Protein AF-A0A1C4MJQ9-F1 (afdb_monomer)

Nearest PDB structures (foldseek):
  3cgx-assembly1_A  TM=7.951E-01  e=3.665E-06  Oleidesulfovibrio alaskensis G20
  2i5e-assembly1_B  TM=8.142E-01  e=7.008E-05  Methanosarcina mazei Go1
  7p97-assembly2_BBB  TM=7.876E-01  e=5.713E-04  Mycetohabitans rhizoxinica HKI 454
  2px7-assembly1_A  TM=5.803E-01  e=3.119E-02  Thermus thermophilus HB8
  2px7-assembly1_B  TM=4.634E-01  e=7.811E-02  Thermus thermophilus HB8

Structure (mmCIF, N/CA/C/O backbone):
data_AF-A0A1C4MJQ9-F1
#
_entry.id   AF-A0A1C4MJQ9-F1
#
loop_
_atom_site.group_PDB
_atom_site.id
_atom_site.type_symbol
_atom_site.label_atom_id
_atom_site.label_alt_id
_atom_site.label_comp_id
_atom_site.label_asym_id
_atom_site.label_entity_id
_atom_site.label_seq_id
_atom_site.pdbx_PDB_ins_code
_atom_site.Cartn_x
_atom_site.Cartn_y
_atom_site.Cartn_z
_atom_site.occupancy
_atom_site.B_iso_or_equiv
_atom_site.auth_seq_id
_atom_site.auth_comp_id
_atom_site.auth_asym_id
_atom_site.auth_atom_id
_atom_site.pdbx_PDB_model_num
ATOM 1 N N . MET A 1 1 ? 9.587 -2.456 -17.503 1.00 75.75 1 MET A N 1
ATOM 2 C CA . MET A 1 1 ? 8.299 -2.145 -16.846 1.00 75.75 1 MET A CA 1
ATOM 3 C C . MET A 1 1 ? 8.412 -2.559 -15.390 1.00 75.75 1 MET A C 1
ATOM 5 O O . MET A 1 1 ? 9.105 -3.531 -15.113 1.00 75.75 1 MET A O 1
ATOM 9 N N . THR A 1 2 ? 7.794 -1.798 -14.493 1.00 92.50 2 THR A N 1
ATOM 10 C CA . THR A 1 2 ? 8.024 -1.856 -13.041 1.00 92.50 2 THR A CA 1
ATOM 11 C C . THR A 1 2 ? 6.986 -2.757 -12.362 1.00 92.50 2 THR A C 1
ATOM 13 O O . THR A 1 2 ? 5.836 -2.824 -12.809 1.00 92.50 2 THR A O 1
ATOM 16 N N . THR A 1 3 ? 7.380 -3.473 -11.308 1.00 96.50 3 THR A N 1
ATOM 17 C CA . THR A 1 3 ? 6.439 -4.139 -10.392 1.00 96.50 3 THR A CA 1
ATOM 18 C C . THR A 1 3 ? 5.932 -3.122 -9.375 1.00 96.50 3 THR A C 1
ATOM 20 O O . THR A 1 3 ? 6.737 -2.474 -8.711 1.00 96.50 3 THR A O 1
ATOM 23 N N . LEU A 1 4 ? 4.614 -2.979 -9.246 1.00 97.75 4 LEU A N 1
ATOM 24 C CA . LEU A 1 4 ? 4.008 -2.096 -8.250 1.00 97.75 4 LEU A CA 1
ATOM 25 C C . LEU A 1 4 ? 3.624 -2.901 -7.011 1.00 97.75 4 LEU A C 1
ATOM 27 O O . LEU A 1 4 ? 2.893 -3.889 -7.104 1.00 97.75 4 LEU A O 1
ATOM 31 N N . LEU A 1 5 ? 4.117 -2.465 -5.860 1.00 98.50 5 LEU A N 1
ATOM 32 C CA . LEU A 1 5 ? 3.876 -3.058 -4.555 1.00 98.50 5 LEU A CA 1
ATOM 33 C C . LEU A 1 5 ? 3.040 -2.084 -3.721 1.00 98.50 5 LEU A C 1
ATOM 35 O O . LEU A 1 5 ? 3.363 -0.901 -3.629 1.00 98.50 5 LEU A O 1
ATOM 39 N N . VAL A 1 6 ? 1.996 -2.586 -3.071 1.00 98.62 6 VAL A N 1
ATOM 40 C CA . VAL A 1 6 ? 1.276 -1.860 -2.020 1.00 98.62 6 VAL A CA 1
ATOM 41 C C . VAL A 1 6 ? 1.452 -2.630 -0.725 1.00 98.62 6 VAL A C 1
ATOM 43 O O . VAL A 1 6 ? 1.067 -3.795 -0.655 1.00 98.62 6 VAL A O 1
ATOM 46 N N . ILE A 1 7 ? 2.024 -2.002 0.301 1.00 98.56 7 ILE A N 1
ATOM 47 C CA . ILE A 1 7 ? 2.085 -2.589 1.643 1.00 98.56 7 ILE A CA 1
ATOM 48 C C . ILE A 1 7 ? 0.919 -2.067 2.486 1.00 98.56 7 ILE A C 1
ATOM 50 O O . ILE A 1 7 ? 0.713 -0.858 2.620 1.00 98.56 7 ILE A O 1
ATOM 54 N N . ALA A 1 8 ? 0.125 -2.982 3.040 1.00 98.25 8 ALA A N 1
ATOM 55 C CA . ALA A 1 8 ? -1.115 -2.634 3.726 1.00 98.25 8 ALA A CA 1
ATOM 56 C C . ALA A 1 8 ? -1.397 -3.534 4.927 1.00 98.25 8 ALA A C 1
ATOM 58 O O . ALA A 1 8 ? -1.002 -4.697 4.965 1.00 98.25 8 ALA A O 1
ATOM 59 N N . LYS A 1 9 ? -2.146 -3.002 5.889 1.00 98.19 9 LYS A N 1
ATOM 60 C CA . LYS A 1 9 ? -2.839 -3.792 6.909 1.00 98.19 9 LYS A CA 1
ATOM 61 C C . LYS A 1 9 ? -4.310 -3.888 6.532 1.00 98.19 9 LYS A C 1
ATOM 63 O O . LYS A 1 9 ? -4.861 -2.923 6.005 1.00 98.19 9 LYS A O 1
ATOM 68 N N . GLU A 1 10 ? -4.943 -5.015 6.837 1.00 98.38 10 GLU A N 1
ATOM 69 C CA . GLU A 1 10 ? -6.395 -5.158 6.737 1.00 98.38 10 GLU A CA 1
ATOM 70 C C . GLU A 1 10 ? -7.076 -3.997 7.490 1.00 98.38 10 GLU A C 1
ATOM 72 O O . GLU A 1 10 ? -6.766 -3.788 8.672 1.00 98.38 10 GLU A O 1
ATOM 77 N N . PRO A 1 11 ? -7.984 -3.236 6.843 1.00 98.31 11 PRO A N 1
ATOM 78 C CA . PRO A 1 11 ? -8.724 -2.139 7.468 1.00 98.31 11 PRO A CA 1
ATOM 79 C C . PRO A 1 11 ? -9.697 -2.608 8.564 1.00 98.31 11 PRO A C 1
ATOM 81 O O . PRO A 1 11 ? -10.913 -2.610 8.406 1.00 98.31 11 PRO A O 1
ATOM 84 N N . ARG A 1 12 ? -9.164 -3.019 9.715 1.00 98.19 12 ARG A N 1
ATOM 85 C CA . ARG A 1 12 ? -9.940 -3.566 10.830 1.00 98.19 12 ARG A CA 1
ATOM 86 C C . ARG A 1 12 ? -10.005 -2.592 12.002 1.00 98.19 12 ARG A C 1
ATOM 88 O O . ARG A 1 12 ? -8.976 -2.095 12.471 1.00 98.19 12 ARG A O 1
ATOM 95 N N . ALA A 1 13 ? -11.214 -2.369 12.520 1.00 98.06 13 ALA A N 1
ATOM 96 C CA . ALA A 1 13 ? -11.458 -1.510 13.678 1.00 98.06 13 ALA A CA 1
ATOM 97 C C . ALA A 1 13 ? -10.546 -1.887 14.860 1.00 98.06 13 ALA A C 1
ATOM 99 O O . ALA A 1 13 ? -10.376 -3.062 15.195 1.00 98.06 13 ALA A O 1
ATOM 100 N N . GLY A 1 14 ? -9.893 -0.880 15.446 1.00 96.75 14 GLY A N 1
ATOM 101 C CA . GLY A 1 14 ? -8.948 -1.044 16.557 1.00 96.75 14 GLY A CA 1
ATOM 102 C C . GLY A 1 14 ? -7.575 -1.621 16.177 1.00 96.75 14 GLY A C 1
ATOM 103 O O . GLY A 1 14 ? -6.716 -1.758 17.047 1.00 96.75 14 GLY A O 1
ATOM 104 N N . ARG A 1 15 ? -7.334 -1.954 14.900 1.00 96.19 15 ARG A N 1
ATOM 105 C CA . ARG A 1 15 ? -6.037 -2.452 14.398 1.00 96.19 15 ARG A CA 1
ATOM 106 C C . ARG A 1 15 ? -5.306 -1.446 13.519 1.00 96.19 15 ARG A C 1
ATOM 108 O O . ARG A 1 15 ? -4.076 -1.418 13.521 1.00 96.19 15 ARG A O 1
ATOM 115 N N . VAL A 1 16 ? -6.049 -0.622 12.789 1.00 96.81 16 VAL A N 1
ATOM 116 C CA . VAL A 1 16 ? -5.510 0.434 11.926 1.00 96.81 16 VAL A CA 1
ATOM 117 C C . VAL A 1 16 ? -5.880 1.805 12.468 1.00 96.81 16 VAL A C 1
ATOM 119 O O . VAL A 1 16 ? -6.865 1.951 13.188 1.00 96.81 16 VAL A O 1
ATOM 122 N N . LYS A 1 17 ? -5.068 2.811 12.128 1.00 95.81 17 LYS A N 1
ATOM 123 C CA . LYS A 1 17 ? -5.349 4.226 12.416 1.00 95.81 17 LYS A CA 1
ATOM 124 C C . LYS A 1 17 ? -5.703 4.528 13.876 1.00 95.81 17 LYS A C 1
ATOM 126 O O . LYS A 1 17 ? -6.419 5.478 14.156 1.00 95.81 17 LYS A O 1
ATOM 131 N N . THR A 1 18 ? -5.130 3.787 14.822 1.00 96.62 18 THR A N 1
ATOM 132 C CA . THR A 1 18 ? -5.413 3.956 16.257 1.00 96.62 18 THR A CA 1
ATOM 133 C C . THR A 1 18 ? -5.061 5.349 16.780 1.00 96.62 18 THR A C 1
ATOM 135 O O . THR A 1 18 ? -5.694 5.830 17.709 1.00 96.62 18 THR A O 1
ATOM 138 N N . ARG A 1 19 ? -4.108 6.043 16.144 1.00 96.00 19 ARG A N 1
ATOM 139 C CA . ARG A 1 19 ? -3.774 7.446 16.450 1.00 96.00 19 ARG A CA 1
ATOM 140 C C . ARG A 1 19 ? -4.868 8.453 16.065 1.00 96.00 19 ARG A C 1
ATOM 142 O O . ARG A 1 19 ? -4.791 9.592 16.501 1.00 96.00 19 ARG A O 1
ATOM 149 N N . LEU A 1 20 ? -5.854 8.054 15.256 1.00 95.81 20 LEU A N 1
ATOM 150 C CA . LEU A 1 20 ? -7.030 8.864 14.913 1.00 95.81 20 LEU A CA 1
ATOM 151 C C . LEU A 1 20 ? -8.193 8.663 15.902 1.00 95.81 20 LEU A C 1
ATOM 153 O O . LEU A 1 20 ? -9.246 9.279 15.742 1.00 95.81 20 LEU A O 1
ATOM 157 N N . THR A 1 21 ? -8.017 7.799 16.905 1.00 95.75 21 THR A N 1
ATOM 158 C CA . THR A 1 21 ? -9.018 7.466 17.920 1.00 95.75 21 THR A CA 1
ATOM 159 C C . THR A 1 21 ? -8.511 7.937 19.283 1.00 95.75 21 THR A C 1
ATOM 161 O O . THR A 1 21 ? -7.695 7.236 19.887 1.00 95.75 21 THR A O 1
ATOM 164 N N . PRO A 1 22 ? -8.973 9.090 19.812 1.00 93.94 22 PRO A N 1
ATOM 165 C CA . PRO A 1 22 ? -9.979 10.042 19.289 1.00 93.94 22 PRO A CA 1
ATOM 166 C C . PRO A 1 22 ? -9.448 11.014 18.202 1.00 93.94 22 PRO A C 1
ATOM 168 O O . PRO A 1 22 ? -8.231 11.138 18.057 1.00 93.94 22 PRO A O 1
ATOM 171 N N . PRO A 1 23 ? -10.325 11.739 17.457 1.00 94.69 23 PRO A N 1
ATOM 172 C CA . PRO A 1 23 ? -11.780 11.884 17.646 1.00 94.69 23 PRO A CA 1
ATOM 173 C C . PRO A 1 23 ? -12.645 10.821 16.959 1.00 94.69 23 PRO A C 1
ATOM 175 O O . PRO A 1 23 ? -13.839 10.751 17.238 1.00 94.69 23 PRO A O 1
ATOM 178 N N . PHE A 1 24 ? -12.083 9.999 16.076 1.00 97.50 24 PHE A N 1
ATOM 179 C CA . PHE A 1 24 ? -12.850 8.963 15.392 1.00 97.50 24 PHE A CA 1
ATOM 180 C C . PHE A 1 24 ? -13.079 7.757 16.297 1.00 97.50 24 PHE A C 1
ATOM 182 O O . PHE A 1 24 ? -12.201 7.368 17.067 1.00 97.50 24 PHE A O 1
ATOM 189 N N . THR A 1 25 ? -14.232 7.111 16.148 1.00 98.56 25 THR A N 1
ATOM 190 C CA . THR A 1 25 ? -14.434 5.743 16.647 1.00 98.56 25 THR A CA 1
ATOM 191 C C . THR A 1 25 ? -13.501 4.764 15.916 1.00 98.56 25 THR A C 1
ATOM 193 O O . THR A 1 25 ? -13.076 5.051 14.790 1.00 98.56 25 THR A O 1
ATOM 196 N N . PRO A 1 26 ? -13.175 3.601 16.508 1.00 98.44 26 PRO A N 1
ATOM 197 C CA . PRO A 1 26 ? -12.405 2.558 15.830 1.00 98.44 26 PRO A CA 1
ATOM 198 C C . PRO A 1 26 ? -12.980 2.160 14.460 1.00 98.44 26 PRO A C 1
ATOM 200 O O . PRO A 1 26 ? -12.221 1.907 13.525 1.00 98.44 26 PRO A O 1
ATOM 203 N N . GLU A 1 27 ? -14.306 2.139 14.328 1.00 98.56 27 GLU A N 1
ATOM 204 C CA . GLU A 1 27 ? -15.030 1.820 13.096 1.00 98.56 27 GLU A CA 1
ATOM 205 C C . GLU A 1 27 ? -14.842 2.913 12.042 1.00 98.56 27 GLU A C 1
ATOM 207 O O . GLU A 1 27 ? -14.531 2.613 10.892 1.00 98.56 27 GLU A O 1
ATOM 212 N N . GLN A 1 28 ? -14.961 4.186 12.428 1.00 98.50 28 GLN A N 1
ATOM 213 C CA . GLN A 1 28 ? -14.712 5.307 11.518 1.00 98.50 28 GLN A CA 1
ATOM 214 C C . GLN A 1 28 ? -13.248 5.360 11.063 1.00 98.50 28 GLN A C 1
ATOM 216 O O . GLN A 1 28 ? -12.976 5.6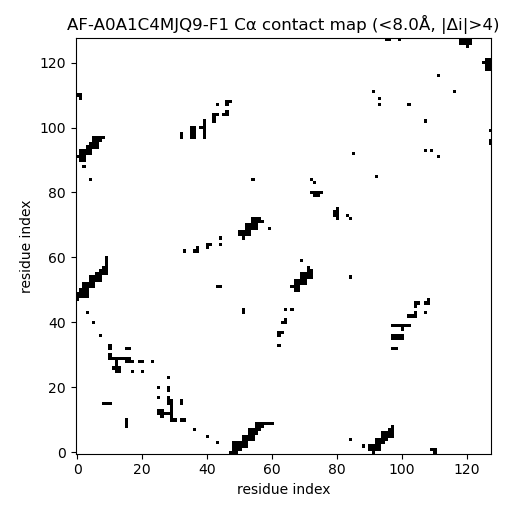22 9.893 1.00 98.50 28 GLN A O 1
ATOM 221 N N . ALA A 1 29 ? -12.302 5.087 11.965 1.00 98.38 29 ALA A N 1
ATOM 222 C CA . ALA A 1 29 ? -10.880 5.054 11.638 1.00 98.38 29 ALA A CA 1
ATOM 223 C C . ALA A 1 29 ? -10.547 3.917 10.651 1.00 98.38 29 ALA A C 1
ATOM 225 O O . ALA A 1 29 ? -9.759 4.114 9.724 1.00 98.38 29 ALA A O 1
ATOM 226 N N . ALA A 1 30 ? -11.179 2.749 10.807 1.00 98.25 30 ALA A N 1
ATOM 227 C CA . ALA A 1 30 ? -11.069 1.647 9.856 1.00 98.25 30 ALA A CA 1
ATOM 228 C C . ALA A 1 30 ? -11.724 1.963 8.507 1.00 98.25 30 ALA A C 1
ATOM 230 O O . ALA A 1 30 ? -11.104 1.720 7.476 1.00 98.25 30 ALA A O 1
ATOM 231 N N . ALA A 1 31 ? -12.911 2.575 8.497 1.00 98.31 31 ALA A N 1
ATOM 232 C CA . ALA A 1 31 ? -13.576 2.995 7.264 1.00 98.31 31 ALA A CA 1
ATOM 233 C C . ALA A 1 31 ? -12.732 4.006 6.468 1.00 98.31 31 ALA A C 1
ATOM 235 O O . ALA A 1 31 ? -12.633 3.909 5.247 1.00 98.31 31 ALA A O 1
ATOM 236 N N . LEU A 1 32 ? -12.062 4.941 7.152 1.00 98.00 32 LEU A N 1
ATOM 237 C CA . LEU A 1 32 ? -11.133 5.874 6.511 1.00 98.00 32 LEU A CA 1
ATOM 238 C C . LEU A 1 32 ? -9.907 5.156 5.924 1.00 98.00 32 LEU A C 1
ATOM 240 O O . LEU A 1 32 ? -9.480 5.477 4.816 1.00 98.00 32 LEU A O 1
ATOM 244 N N . ALA A 1 33 ? -9.349 4.179 6.644 1.00 98.38 33 ALA A N 1
ATOM 245 C CA . ALA A 1 33 ? -8.244 3.364 6.143 1.00 98.38 33 ALA A CA 1
ATOM 246 C C . ALA A 1 33 ? -8.651 2.533 4.915 1.00 98.38 33 ALA A C 1
ATOM 248 O O . ALA A 1 33 ? -7.876 2.431 3.968 1.00 98.38 33 ALA A O 1
ATOM 249 N N . GLU A 1 34 ? -9.865 1.973 4.909 1.00 98.62 34 GLU A N 1
ATOM 250 C CA . GLU A 1 34 ? -10.410 1.231 3.769 1.00 98.62 34 GLU A CA 1
ATOM 251 C C . GLU A 1 34 ? -10.607 2.134 2.552 1.00 98.62 34 GLU A C 1
ATOM 253 O O . GLU A 1 34 ? -10.186 1.769 1.456 1.00 98.62 34 GLU A O 1
ATOM 258 N N . ALA A 1 35 ? -11.187 3.323 2.736 1.00 98.38 35 ALA A N 1
ATOM 259 C CA . ALA A 1 35 ? -11.363 4.291 1.655 1.00 98.38 35 ALA A CA 1
ATOM 260 C C . ALA A 1 35 ? -10.012 4.692 1.041 1.00 98.38 35 ALA A C 1
ATOM 262 O O . ALA A 1 35 ? -9.839 4.612 -0.173 1.00 98.38 35 ALA A O 1
ATOM 263 N N . SER A 1 36 ? -9.030 5.017 1.890 1.00 98.50 36 SER A N 1
ATOM 264 C CA . SER A 1 36 ? -7.665 5.343 1.467 1.00 98.50 36 SER A CA 1
ATOM 265 C C . SER A 1 36 ? -7.022 4.209 0.667 1.00 98.50 36 SER A C 1
ATOM 267 O O . SER A 1 36 ? -6.548 4.424 -0.446 1.00 98.50 36 SER A O 1
ATOM 269 N N . LEU A 1 37 ? -7.055 2.985 1.205 1.00 98.69 37 LEU A N 1
ATOM 270 C CA . LEU A 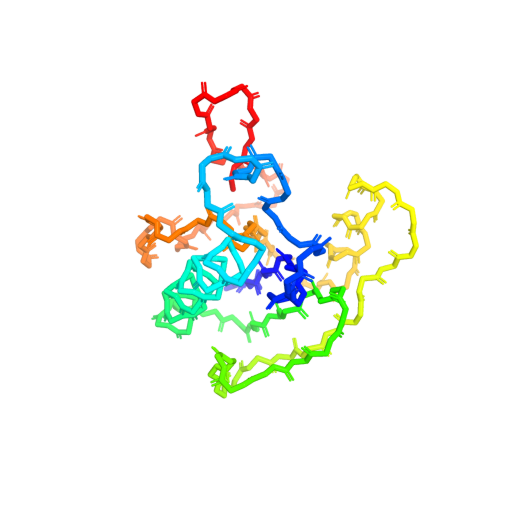1 37 ? -6.498 1.810 0.540 1.00 98.69 37 LEU A CA 1
ATOM 271 C C . LEU A 1 37 ? -7.205 1.533 -0.792 1.00 98.69 37 LEU A C 1
ATOM 273 O O . LEU A 1 37 ? -6.546 1.223 -1.781 1.00 98.69 37 LEU A O 1
ATOM 277 N N . THR A 1 38 ? -8.531 1.668 -0.835 1.00 98.62 38 THR A N 1
ATOM 278 C CA . THR A 1 38 ? -9.323 1.459 -2.053 1.00 98.62 38 THR A CA 1
ATOM 279 C C . THR A 1 38 ? -8.891 2.423 -3.156 1.00 98.62 38 THR A C 1
ATOM 281 O O . THR A 1 38 ? -8.677 1.996 -4.293 1.00 98.62 38 THR A O 1
ATOM 284 N N . ASP A 1 39 ? -8.726 3.706 -2.839 1.00 98.56 39 ASP A N 1
ATOM 285 C CA . ASP A 1 39 ? -8.313 4.714 -3.817 1.00 98.56 39 ASP A CA 1
ATOM 286 C C . ASP A 1 39 ? -6.864 4.496 -4.276 1.00 98.56 39 ASP A C 1
ATOM 288 O O . ASP A 1 39 ? -6.599 4.493 -5.481 1.00 98.56 39 ASP A O 1
ATOM 292 N N . THR A 1 40 ? -5.946 4.173 -3.358 1.00 98.56 40 THR A N 1
ATOM 293 C CA . THR A 1 40 ? -4.572 3.773 -3.701 1.00 98.56 40 THR A CA 1
ATOM 294 C C . THR A 1 40 ? -4.553 2.567 -4.650 1.00 98.56 40 THR A C 1
ATOM 296 O O . THR A 1 40 ? -3.875 2.595 -5.681 1.00 98.56 40 THR A O 1
ATOM 299 N N . LEU A 1 41 ? -5.320 1.510 -4.358 1.00 98.69 41 LEU A N 1
ATOM 300 C CA . LEU A 1 41 ? -5.365 0.299 -5.186 1.00 98.69 41 LEU A CA 1
ATOM 301 C C . LEU A 1 41 ? -5.982 0.553 -6.562 1.00 98.69 41 LEU A C 1
ATOM 303 O O . LEU A 1 41 ? -5.505 -0.007 -7.550 1.00 98.69 41 LEU A O 1
ATOM 307 N N . ARG A 1 42 ? -7.002 1.412 -6.661 1.00 98.31 42 ARG A N 1
ATOM 308 C CA . ARG A 1 42 ? -7.568 1.834 -7.953 1.00 98.31 42 ARG A CA 1
ATOM 309 C C . ARG A 1 42 ? -6.538 2.568 -8.801 1.00 98.31 42 ARG A C 1
ATOM 311 O O . ARG A 1 42 ? -6.412 2.261 -9.987 1.00 98.31 42 ARG A O 1
ATOM 318 N N . THR A 1 43 ? -5.769 3.478 -8.206 1.00 98.50 43 THR A N 1
ATOM 319 C CA . THR A 1 43 ? -4.680 4.163 -8.910 1.00 98.50 43 THR A CA 1
ATOM 320 C C . THR A 1 43 ? -3.635 3.163 -9.404 1.00 98.50 43 THR A C 1
ATOM 322 O O . THR A 1 43 ? -3.293 3.173 -10.583 1.00 98.50 43 THR A O 1
ATOM 325 N N . VAL A 1 44 ? -3.183 2.236 -8.553 1.00 98.19 44 VAL A N 1
ATOM 326 C CA . VAL A 1 44 ? -2.215 1.190 -8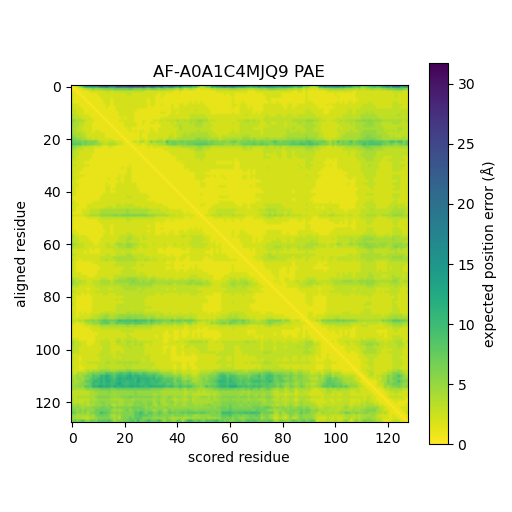.937 1.00 98.19 44 VAL A CA 1
ATOM 327 C C . VAL A 1 44 ? -2.767 0.268 -10.032 1.00 98.19 44 VAL A C 1
ATOM 329 O O . VAL A 1 44 ? -2.034 -0.122 -10.944 1.00 98.19 44 VAL A O 1
ATOM 332 N N . ALA A 1 45 ? -4.059 -0.067 -9.994 1.00 97.88 45 ALA A N 1
ATOM 333 C CA . ALA A 1 45 ? -4.710 -0.848 -11.044 1.00 97.88 45 ALA A CA 1
ATOM 334 C C . ALA A 1 45 ? -4.640 -0.131 -12.406 1.00 97.88 45 ALA A C 1
ATOM 336 O O . ALA A 1 45 ? -4.305 -0.761 -13.414 1.00 97.88 45 ALA A O 1
ATOM 337 N N . ALA A 1 46 ? -4.878 1.185 -12.415 1.00 96.94 46 ALA A N 1
ATOM 338 C CA . ALA A 1 46 ? -4.854 2.031 -13.606 1.00 96.94 46 ALA A CA 1
ATOM 339 C C . ALA A 1 46 ? -3.439 2.335 -14.143 1.00 96.94 46 ALA A C 1
ATOM 341 O O . ALA A 1 46 ? -3.296 2.687 -15.314 1.00 96.94 46 ALA A O 1
ATOM 342 N N . THR A 1 47 ? -2.388 2.183 -13.334 1.00 96.81 47 THR A N 1
ATOM 343 C CA . THR A 1 47 ? -0.997 2.430 -13.753 1.00 96.81 47 THR A CA 1
ATOM 344 C C . THR A 1 47 ? -0.415 1.248 -14.535 1.00 96.81 47 THR A C 1
ATOM 346 O O . THR A 1 47 ? -0.489 0.115 -14.052 1.00 96.81 47 THR A O 1
ATOM 349 N N . PRO A 1 48 ? 0.230 1.449 -15.701 1.00 94.81 48 PRO A N 1
ATOM 350 C CA . PRO A 1 48 ? 0.947 0.384 -16.405 1.00 94.81 48 PRO A CA 1
ATOM 351 C C . PRO A 1 48 ? 2.008 -0.287 -15.520 1.00 94.81 48 PRO A C 1
ATOM 353 O O . PRO A 1 48 ? 2.898 0.373 -14.992 1.00 94.81 48 PRO A O 1
ATOM 356 N N . ALA A 1 49 ? 1.934 -1.609 -15.373 1.00 95.12 49 ALA A N 1
ATOM 357 C CA . ALA A 1 49 ? 2.855 -2.377 -14.538 1.00 95.12 49 ALA A CA 1
ATOM 358 C C . ALA A 1 49 ? 3.013 -3.800 -15.075 1.00 95.12 49 ALA A C 1
ATOM 360 O O . ALA A 1 49 ? 2.060 -4.365 -15.614 1.00 95.12 49 ALA A O 1
ATOM 361 N N . THR A 1 50 ? 4.193 -4.393 -14.876 1.00 93.94 50 THR A N 1
ATOM 362 C CA . THR A 1 50 ? 4.427 -5.816 -15.189 1.00 93.94 50 THR A CA 1
ATOM 363 C C . THR A 1 50 ? 3.620 -6.709 -14.252 1.00 93.94 50 THR A C 1
ATOM 365 O O . THR A 1 50 ? 3.094 -7.742 -14.652 1.00 93.94 50 THR A O 1
ATOM 368 N N . ARG A 1 51 ? 3.536 -6.298 -12.984 1.00 96.50 51 ARG A N 1
ATOM 369 C CA . ARG A 1 51 ? 2.901 -7.031 -11.895 1.00 96.50 51 ARG A CA 1
ATOM 370 C C . ARG A 1 51 ? 2.420 -6.039 -10.842 1.00 96.50 51 ARG A C 1
ATOM 372 O O . ARG A 1 51 ? 3.045 -4.994 -10.651 1.00 96.50 51 ARG A O 1
ATOM 379 N N . ARG A 1 52 ? 1.320 -6.369 -10.170 1.00 98.25 52 ARG A N 1
ATOM 380 C CA . ARG A 1 52 ? 0.760 -5.608 -9.049 1.00 98.25 52 ARG A CA 1
ATOM 381 C C . ARG A 1 52 ? 0.634 -6.548 -7.865 1.00 98.25 52 ARG A C 1
ATOM 383 O O . ARG A 1 52 ? 0.010 -7.599 -7.994 1.00 98.25 52 ARG A O 1
ATOM 390 N N . VAL A 1 53 ? 1.249 -6.198 -6.744 1.00 98.62 53 VAL A N 1
ATOM 391 C CA . VAL A 1 53 ? 1.290 -7.051 -5.556 1.00 98.62 53 VAL A CA 1
ATOM 392 C C . VAL A 1 53 ? 0.792 -6.266 -4.354 1.00 98.62 53 VAL A C 1
ATOM 394 O O . VAL A 1 53 ? 1.247 -5.154 -4.094 1.00 98.62 53 VAL A O 1
ATOM 397 N N . LEU A 1 54 ? -0.121 -6.866 -3.603 1.00 98.81 54 LEU A N 1
ATOM 398 C CA . LEU A 1 54 ? -0.543 -6.397 -2.295 1.00 98.81 54 LEU A CA 1
ATOM 399 C C . LEU A 1 54 ? 0.173 -7.224 -1.221 1.00 98.81 54 LEU A C 1
ATOM 401 O O . LEU A 1 54 ? -0.096 -8.414 -1.065 1.00 98.81 54 LEU A O 1
ATOM 405 N N . VAL A 1 55 ? 1.069 -6.585 -0.474 1.00 98.75 55 VAL A N 1
ATOM 406 C CA . VAL A 1 55 ? 1.781 -7.176 0.663 1.00 98.75 55 VAL A CA 1
ATOM 407 C C . VAL A 1 55 ? 0.968 -6.903 1.931 1.00 98.75 55 VAL A C 1
ATOM 409 O O . VAL A 1 55 ? 1.028 -5.817 2.520 1.00 98.75 55 VAL A O 1
ATOM 412 N N . LEU A 1 56 ? 0.156 -7.879 2.328 1.00 98.69 56 LEU A N 1
ATOM 413 C CA . LEU A 1 56 ? -0.933 -7.702 3.283 1.00 98.69 56 LEU A CA 1
ATOM 414 C C . LEU A 1 56 ? -0.627 -8.306 4.656 1.00 98.69 56 LEU A C 1
ATOM 416 O O . LEU A 1 56 ? -0.230 -9.463 4.776 1.00 98.69 56 LEU A O 1
ATOM 420 N N . ASP A 1 57 ? -0.874 -7.531 5.704 1.00 98.38 57 ASP A N 1
ATOM 421 C CA . ASP A 1 57 ? -1.027 -8.020 7.076 1.00 98.38 57 ASP A CA 1
ATOM 422 C C . ASP A 1 57 ? -2.528 -8.128 7.384 1.00 98.38 57 ASP A C 1
ATOM 424 O O . ASP A 1 57 ? -3.209 -7.117 7.569 1.00 98.38 57 ASP A O 1
ATOM 428 N N . GLY A 1 58 ? -3.046 -9.357 7.357 1.00 97.56 58 GLY A N 1
ATOM 429 C CA . GLY A 1 58 ? -4.469 -9.673 7.486 1.00 97.56 58 GLY A CA 1
ATOM 430 C C . GLY A 1 58 ? -5.033 -10.347 6.235 1.00 97.56 58 GLY A C 1
ATOM 431 O O . GLY A 1 58 ? -4.312 -11.026 5.503 1.00 97.56 58 GLY A O 1
ATOM 432 N N . THR A 1 59 ? -6.334 -10.191 6.010 1.00 97.75 59 THR A N 1
ATOM 433 C CA . THR A 1 59 ? -7.075 -10.848 4.926 1.00 97.75 59 THR A CA 1
ATOM 434 C C . THR A 1 59 ? -7.607 -9.841 3.904 1.00 97.75 59 THR A C 1
ATOM 436 O O . THR A 1 59 ? -7.982 -8.726 4.277 1.00 97.75 59 THR A O 1
ATOM 439 N N . PRO A 1 60 ? -7.605 -10.177 2.598 1.00 97.62 60 PRO A N 1
ATOM 440 C CA . PRO A 1 60 ? -8.155 -9.290 1.582 1.00 97.62 60 PRO A CA 1
ATOM 441 C C . PRO A 1 60 ? -9.673 -9.168 1.753 1.00 97.62 60 PRO A C 1
ATOM 443 O O . PRO A 1 60 ? -10.349 -10.136 2.101 1.00 97.62 60 PRO A O 1
ATOM 446 N N . GLY A 1 61 ? -10.204 -7.977 1.486 1.00 96.38 61 GLY A N 1
ATOM 447 C CA . GLY A 1 61 ? -11.632 -7.678 1.577 1.00 96.38 61 GLY A CA 1
ATOM 448 C C . GLY A 1 61 ? -12.231 -7.197 0.251 1.00 96.38 61 GLY A C 1
ATOM 449 O O . GLY A 1 61 ? -11.541 -7.164 -0.769 1.00 96.38 61 GLY A O 1
ATOM 450 N N . PRO A 1 62 ? -13.511 -6.781 0.251 1.00 96.81 62 PRO A N 1
ATOM 451 C CA . PRO A 1 62 ? -14.210 -6.301 -0.949 1.00 96.81 62 PRO A CA 1
ATOM 452 C C . PRO A 1 62 ? -13.604 -5.021 -1.553 1.00 96.81 62 PRO A C 1
ATOM 454 O O . PRO A 1 62 ? -13.906 -4.675 -2.691 1.00 96.81 62 PRO A O 1
ATOM 457 N N . TRP A 1 63 ? -12.735 -4.333 -0.810 1.00 97.12 63 TRP A N 1
ATOM 458 C CA . TRP A 1 63 ? -11.955 -3.177 -1.252 1.00 97.12 63 TRP A CA 1
ATOM 459 C C . TRP A 1 63 ? -10.827 -3.523 -2.241 1.00 97.12 63 TRP A C 1
ATOM 461 O O . TRP A 1 63 ? -10.273 -2.619 -2.867 1.00 97.12 63 TRP A O 1
ATOM 471 N N . LEU A 1 64 ? -10.463 -4.802 -2.398 1.00 98.38 64 LEU A N 1
ATOM 472 C CA . LEU A 1 64 ? -9.401 -5.234 -3.308 1.00 98.38 64 LEU A CA 1
ATOM 473 C C . LEU A 1 64 ? -9.937 -5.420 -4.743 1.00 98.38 64 LEU A C 1
ATOM 475 O O . LEU A 1 64 ? -10.712 -6.349 -4.982 1.00 98.38 64 LEU A O 1
ATOM 479 N N . PRO A 1 65 ? -9.515 -4.601 -5.727 1.00 97.19 65 PRO A N 1
ATOM 480 C CA . PRO A 1 65 ? -9.839 -4.850 -7.129 1.00 97.19 65 PRO A CA 1
ATOM 481 C C . PRO A 1 65 ? -9.125 -6.106 -7.673 1.00 97.19 65 PRO A C 1
ATOM 483 O O . PRO A 1 65 ? -8.091 -6.517 -7.141 1.00 97.19 65 PRO A O 1
ATOM 486 N N . PRO A 1 66 ? -9.631 -6.715 -8.764 1.00 96.75 66 PRO A N 1
ATOM 487 C CA . PRO A 1 66 ? -8.961 -7.841 -9.411 1.00 96.75 66 PRO A CA 1
ATOM 488 C C . PRO A 1 66 ? -7.602 -7.433 -10.007 1.00 96.75 66 PRO A C 1
ATOM 490 O O . PRO A 1 66 ? -7.336 -6.257 -10.249 1.00 96.75 66 PRO A O 1
ATOM 493 N N . GLY A 1 67 ? -6.757 -8.425 -10.305 1.00 97.00 67 GLY A N 1
ATOM 494 C CA . GLY A 1 67 ? -5.457 -8.203 -10.955 1.00 97.00 67 GLY A CA 1
ATOM 495 C C . GLY A 1 67 ? -4.299 -7.894 -10.000 1.00 97.00 67 GLY A C 1
ATOM 496 O O . GLY A 1 67 ? -3.252 -7.437 -10.456 1.00 97.00 67 GLY A O 1
ATOM 497 N N . PHE A 1 68 ? -4.482 -8.148 -8.700 1.00 98.56 68 PHE A N 1
ATOM 498 C CA . PHE A 1 68 ? -3.431 -8.100 -7.685 1.00 98.56 68 PHE A CA 1
ATOM 499 C C . PHE A 1 68 ? -3.052 -9.505 -7.223 1.00 98.56 68 PHE A C 1
ATOM 501 O O . PHE A 1 68 ? -3.924 -10.310 -6.893 1.00 98.56 68 PHE A O 1
ATOM 508 N N . ASP A 1 69 ? -1.751 -9.751 -7.102 1.00 98.31 69 ASP A N 1
ATOM 509 C CA . ASP A 1 69 ? -1.241 -10.874 -6.323 1.00 98.31 69 ASP A CA 1
ATOM 510 C C . ASP A 1 69 ? -1.215 -10.478 -4.847 1.00 98.31 69 ASP A C 1
ATOM 512 O O . ASP A 1 69 ? -0.585 -9.487 -4.482 1.00 98.31 69 ASP A O 1
ATOM 516 N N . VAL A 1 70 ? -1.874 -11.244 -3.982 1.00 98.56 70 VAL A N 1
ATOM 517 C CA . VAL A 1 70 ? -1.851 -10.987 -2.537 1.00 98.56 70 VAL A CA 1
ATOM 518 C C . VAL A 1 70 ? -0.819 -11.896 -1.889 1.00 98.56 70 VAL A C 1
ATOM 520 O O . VAL A 1 70 ? -0.898 -13.118 -2.010 1.00 98.56 70 VAL A O 1
ATOM 523 N N . VAL A 1 71 ? 0.143 -11.303 -1.188 1.00 98.38 71 VAL A N 1
ATOM 524 C CA . VAL A 1 71 ? 1.174 -12.024 -0.433 1.00 98.38 71 VAL A CA 1
ATOM 525 C C . VAL A 1 71 ? 1.165 -11.563 1.025 1.00 98.38 71 VAL A C 1
ATOM 527 O O . VAL A 1 71 ? 0.909 -10.386 1.283 1.00 98.38 71 VAL A O 1
ATOM 530 N N . PRO A 1 72 ? 1.426 -12.450 1.998 1.00 98.25 72 PRO A N 1
ATOM 531 C CA . PRO A 1 72 ? 1.469 -12.054 3.399 1.00 98.25 72 PRO A CA 1
ATOM 532 C C . PRO A 1 72 ? 2.704 -11.192 3.695 1.00 98.25 72 PRO A C 1
ATOM 534 O O . PRO A 1 72 ? 3.779 -11.417 3.137 1.00 98.25 72 PRO A O 1
ATOM 537 N N . GLN A 1 73 ? 2.577 -10.241 4.622 1.00 98.06 73 GLN A N 1
ATOM 538 C CA . GLN A 1 73 ? 3.746 -9.596 5.229 1.00 98.06 73 GLN A CA 1
ATOM 539 C C . GLN A 1 73 ? 4.543 -10.607 6.059 1.00 98.06 73 GLN A C 1
ATOM 541 O O . GLN A 1 73 ? 3.969 -11.420 6.787 1.00 98.06 73 GLN A O 1
ATOM 546 N N . CYS A 1 74 ? 5.874 -10.535 5.985 1.00 97.38 74 CYS A N 1
ATOM 547 C CA . CYS A 1 74 ? 6.725 -11.294 6.892 1.00 97.38 74 CYS A CA 1
AT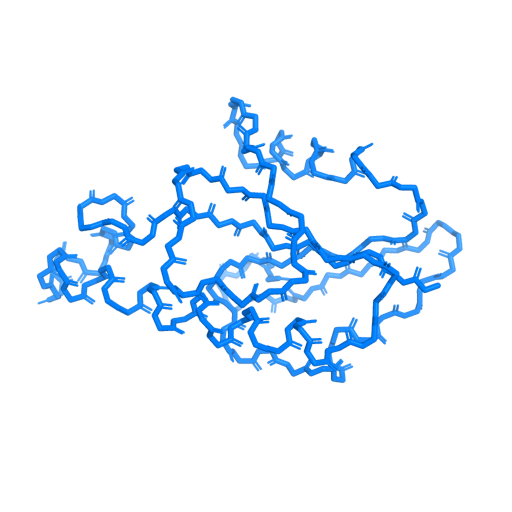OM 548 C C . CYS A 1 74 ? 6.643 -10.731 8.321 1.00 97.38 74 CYS A C 1
ATOM 550 O O . CYS A 1 74 ? 6.197 -9.603 8.557 1.00 97.38 74 CYS A O 1
ATOM 552 N N . ALA A 1 75 ? 7.094 -11.527 9.290 1.00 95.81 75 ALA A N 1
ATOM 553 C CA . ALA A 1 75 ? 7.333 -11.025 10.637 1.00 95.81 75 ALA A CA 1
ATOM 554 C C . ALA A 1 75 ? 8.430 -9.947 10.622 1.00 95.81 75 ALA A C 1
ATOM 556 O O . ALA A 1 75 ? 9.196 -9.851 9.663 1.00 95.81 75 ALA A O 1
ATOM 557 N N . GLY A 1 76 ? 8.503 -9.164 11.700 1.00 96.75 76 GLY A N 1
ATOM 558 C CA . GLY A 1 76 ? 9.553 -8.165 11.869 1.00 96.75 76 GLY A CA 1
ATOM 559 C C . GLY A 1 76 ? 9.101 -6.714 11.730 1.00 96.75 76 GLY A C 1
ATOM 560 O O . GLY A 1 76 ? 7.895 -6.414 11.713 1.00 96.75 76 GLY A O 1
ATOM 561 N N . GLY A 1 77 ? 10.094 -5.829 11.685 1.00 96.81 77 GLY A N 1
ATOM 562 C CA . GLY A 1 77 ? 9.965 -4.382 11.524 1.00 96.81 77 GLY A CA 1
ATOM 563 C C . GLY A 1 77 ? 9.467 -3.966 10.141 1.00 96.81 77 GLY A C 1
ATOM 564 O O . GLY A 1 77 ? 9.257 -4.791 9.252 1.00 96.81 77 GLY A O 1
ATOM 565 N N . LEU A 1 78 ? 9.226 -2.665 9.958 1.00 94.19 78 LEU A N 1
ATOM 566 C CA . LEU A 1 78 ? 8.807 -2.145 8.654 1.00 94.19 78 LEU A CA 1
ATOM 567 C C . LEU A 1 78 ? 9.911 -2.347 7.610 1.00 94.19 78 LEU A C 1
ATOM 569 O O . LEU A 1 78 ? 9.630 -2.830 6.524 1.00 94.19 78 LEU A O 1
ATOM 573 N N . ASP A 1 79 ? 11.152 -2.034 7.958 1.00 95.62 79 ASP A N 1
ATOM 574 C CA . ASP A 1 79 ? 12.347 -2.241 7.141 1.00 95.62 79 ASP A CA 1
ATOM 575 C C . ASP A 1 79 ? 12.483 -3.686 6.640 1.00 95.62 79 ASP A C 1
ATOM 577 O O . ASP A 1 79 ? 12.662 -3.905 5.443 1.00 95.62 79 ASP A O 1
ATOM 581 N N . GLU A 1 80 ? 12.302 -4.672 7.519 1.00 98.06 80 GLU A N 1
ATOM 582 C CA . GLU A 1 80 ? 12.362 -6.094 7.160 1.00 98.06 80 GLU A CA 1
ATOM 583 C C . GLU A 1 80 ? 11.235 -6.484 6.193 1.00 98.06 80 GLU A C 1
ATOM 585 O O . GLU A 1 80 ? 11.465 -7.187 5.207 1.00 98.06 80 GLU A O 1
ATOM 590 N N . ARG A 1 81 ? 10.018 -5.972 6.419 1.00 98.25 81 ARG A N 1
ATOM 591 C CA . ARG A 1 81 ? 8.864 -6.208 5.534 1.00 98.25 81 ARG A CA 1
ATOM 592 C C . ARG A 1 81 ? 9.049 -5.572 4.162 1.00 98.25 81 ARG A C 1
ATOM 594 O O . ARG A 1 81 ? 8.690 -6.184 3.159 1.00 98.25 81 ARG A O 1
ATOM 601 N N . LEU A 1 82 ? 9.608 -4.363 4.111 1.00 97.38 82 LEU A N 1
ATOM 602 C CA . LEU A 1 82 ? 9.940 -3.682 2.861 1.00 97.38 82 LEU A CA 1
ATOM 603 C C . LEU A 1 82 ? 11.011 -4.467 2.097 1.00 97.38 82 LEU A C 1
ATOM 605 O O . LEU A 1 82 ? 10.828 -4.751 0.915 1.00 97.38 82 LEU A O 1
ATOM 609 N N . ALA A 1 83 ? 12.085 -4.884 2.774 1.00 97.50 83 ALA A N 1
ATOM 610 C CA . ALA A 1 83 ? 13.144 -5.689 2.174 1.00 97.50 83 ALA A CA 1
ATOM 611 C C . ALA A 1 83 ? 12.605 -7.015 1.612 1.00 97.50 83 ALA A C 1
ATOM 613 O O . ALA A 1 83 ? 12.909 -7.369 0.474 1.00 97.50 83 ALA A O 1
ATOM 614 N N . ALA A 1 84 ? 11.749 -7.715 2.363 1.00 98.19 84 ALA A N 1
ATOM 615 C CA . ALA A 1 84 ? 11.113 -8.948 1.907 1.00 98.19 84 ALA A CA 1
ATOM 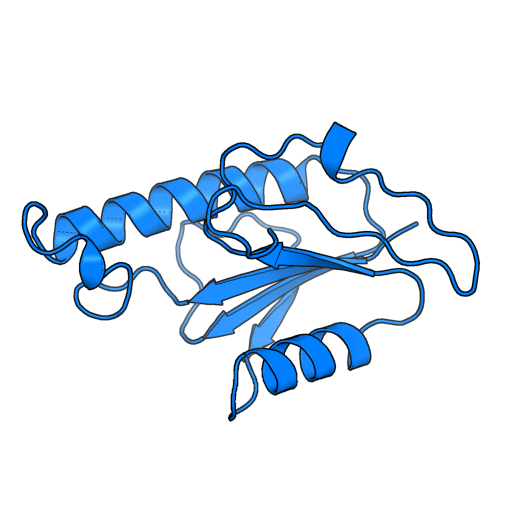616 C C . ALA A 1 84 ? 10.200 -8.724 0.687 1.00 98.19 84 ALA A C 1
ATOM 618 O O . ALA A 1 84 ? 10.208 -9.530 -0.244 1.00 98.19 84 ALA A O 1
ATOM 619 N N . ALA A 1 85 ? 9.444 -7.621 0.658 1.00 97.75 85 ALA A N 1
ATOM 620 C CA . ALA A 1 85 ? 8.601 -7.262 -0.480 1.00 97.75 85 ALA A CA 1
ATOM 621 C C . ALA A 1 85 ? 9.429 -7.011 -1.754 1.00 97.75 85 ALA A C 1
ATOM 623 O O . ALA A 1 85 ? 9.106 -7.546 -2.817 1.00 97.75 85 ALA A O 1
ATOM 624 N N . PHE A 1 86 ? 10.525 -6.252 -1.643 1.00 96.69 86 PHE A N 1
ATOM 625 C CA . PHE A 1 86 ? 11.442 -6.011 -2.759 1.00 96.69 86 PHE A CA 1
ATOM 626 C C . PHE A 1 86 ? 12.150 -7.289 -3.221 1.00 96.69 86 PHE A C 1
ATOM 628 O O . PHE A 1 86 ? 12.240 -7.529 -4.423 1.00 96.69 86 PHE A O 1
ATOM 635 N N . ALA A 1 87 ? 12.583 -8.148 -2.293 1.00 96.44 87 ALA A N 1
ATOM 636 C CA . ALA A 1 87 ? 13.230 -9.423 -2.613 1.00 96.44 87 ALA A CA 1
ATOM 637 C C . ALA A 1 87 ? 12.327 -10.381 -3.415 1.00 96.44 87 ALA A C 1
ATOM 639 O O . ALA A 1 87 ? 12.825 -11.243 -4.136 1.00 96.44 87 ALA A O 1
ATOM 640 N N . GLY A 1 88 ? 11.001 -10.225 -3.325 1.00 94.94 88 GLY A N 1
ATOM 641 C CA . GLY A 1 88 ? 10.023 -10.986 -4.108 1.00 94.94 88 GLY A CA 1
ATOM 642 C C . GLY A 1 88 ? 9.829 -10.509 -5.556 1.00 94.94 88 GLY A C 1
ATOM 643 O O . GLY A 1 88 ? 8.972 -11.053 -6.260 1.00 94.94 88 GLY A O 1
ATOM 644 N N . CYS A 1 89 ? 10.568 -9.491 -6.006 1.00 93.50 89 CYS A N 1
ATOM 645 C CA . CYS A 1 89 ? 10.453 -8.914 -7.344 1.00 93.50 89 CYS A CA 1
ATOM 646 C C . CYS A 1 89 ? 11.672 -9.237 -8.213 1.00 93.50 89 CYS A C 1
ATOM 648 O O . CYS A 1 89 ? 12.814 -9.114 -7.782 1.00 93.50 89 CYS A O 1
ATOM 650 N N . ALA A 1 90 ? 11.428 -9.579 -9.480 1.00 88.38 90 ALA A N 1
ATOM 651 C CA . ALA A 1 90 ? 12.470 -9.641 -10.497 1.00 88.38 90 ALA A CA 1
ATOM 652 C C . ALA A 1 90 ? 12.484 -8.318 -11.284 1.00 88.38 90 ALA A C 1
ATOM 654 O O . ALA A 1 90 ? 11.550 -8.031 -12.034 1.00 88.38 90 ALA A O 1
ATOM 655 N N . GLY A 1 91 ? 13.532 -7.510 -11.106 1.00 90.75 91 GLY A N 1
ATOM 656 C CA . GLY A 1 91 ? 13.706 -6.223 -11.793 1.00 90.75 91 GLY A CA 1
ATOM 657 C C . GLY A 1 91 ? 13.151 -5.011 -11.027 1.00 90.75 91 GLY A C 1
ATOM 658 O O . GLY A 1 91 ? 12.916 -5.105 -9.822 1.00 90.75 91 GLY A O 1
ATOM 659 N N . PRO A 1 92 ? 12.957 -3.859 -11.706 1.00 93.94 92 PRO A N 1
ATOM 660 C CA . PRO A 1 92 ? 12.536 -2.618 -11.061 1.00 93.94 92 PRO A CA 1
ATOM 661 C C . PRO A 1 92 ? 11.209 -2.768 -10.317 1.00 93.94 92 PRO A C 1
ATOM 663 O O . PRO A 1 92 ? 10.227 -3.282 -10.868 1.00 93.94 92 PRO A O 1
ATOM 666 N N . ALA A 1 93 ? 11.165 -2.266 -9.087 1.00 95.44 93 ALA A N 1
ATOM 667 C CA . ALA A 1 93 ? 9.983 -2.285 -8.242 1.00 95.44 93 ALA A CA 1
ATOM 668 C C . ALA A 1 93 ? 9.767 -0.919 -7.585 1.00 95.44 93 ALA A C 1
ATOM 670 O O . ALA A 1 93 ? 10.722 -0.241 -7.213 1.00 95.44 93 ALA A O 1
ATOM 671 N N . LEU A 1 94 ? 8.501 -0.538 -7.440 1.00 96.69 94 LEU A N 1
ATOM 672 C CA . LEU A 1 94 ? 8.063 0.648 -6.713 1.00 96.69 94 LEU A CA 1
ATOM 673 C C . LEU A 1 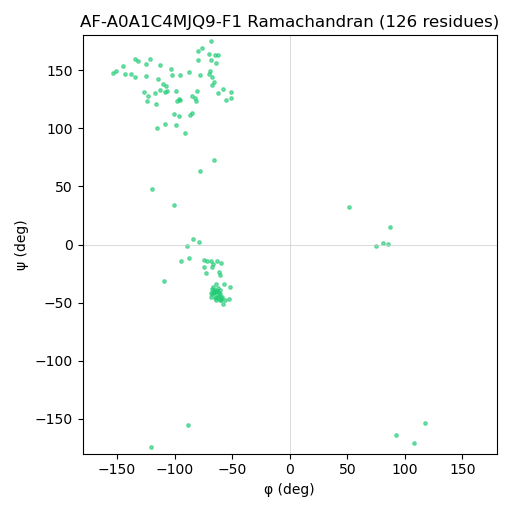94 ? 7.092 0.197 -5.628 1.00 96.69 94 LEU A C 1
ATOM 675 O O . LEU A 1 94 ? 6.133 -0.516 -5.924 1.00 96.69 94 LEU A O 1
ATOM 679 N N . LEU A 1 95 ? 7.342 0.611 -4.390 1.00 97.62 95 LEU A N 1
ATOM 680 C CA . LEU A 1 95 ? 6.515 0.275 -3.240 1.00 97.62 95 LEU A CA 1
ATOM 681 C C . LEU A 1 95 ? 5.909 1.537 -2.653 1.00 97.62 95 LEU A C 1
ATOM 683 O O . LEU A 1 95 ? 6.642 2.480 -2.379 1.00 97.62 95 LEU A O 1
ATOM 687 N N . ILE A 1 96 ? 4.596 1.502 -2.428 1.00 97.94 96 ILE A N 1
ATOM 688 C CA . ILE A 1 96 ? 3.857 2.554 -1.728 1.00 97.94 96 ILE A CA 1
ATOM 689 C C . ILE A 1 96 ? 3.068 1.992 -0.541 1.00 97.94 96 ILE A C 1
ATOM 691 O O . ILE A 1 96 ? 2.713 0.807 -0.499 1.00 97.94 96 ILE A O 1
ATOM 695 N N . GLY A 1 97 ? 2.779 2.844 0.439 1.00 97.31 97 GLY A N 1
ATOM 696 C CA . GLY A 1 97 ? 1.910 2.501 1.569 1.00 97.31 97 GLY A CA 1
ATOM 697 C C . GLY A 1 97 ? 0.414 2.582 1.235 1.00 97.31 97 GLY A C 1
ATOM 698 O O . GLY A 1 97 ? 0.003 3.318 0.342 1.00 97.31 97 GLY A O 1
ATOM 699 N N . MET A 1 98 ? -0.428 1.890 2.012 1.00 95.62 98 MET A N 1
ATOM 700 C CA . MET A 1 98 ? -1.904 1.957 1.913 1.00 95.62 98 MET A CA 1
ATOM 701 C C . MET A 1 98 ? -2.520 3.352 2.129 1.00 95.62 98 MET A C 1
ATOM 703 O O . MET A 1 98 ? -3.688 3.584 1.824 1.00 95.62 98 MET A O 1
ATOM 707 N N . ASP A 1 99 ? -1.741 4.268 2.697 1.00 94.81 99 ASP A N 1
ATOM 708 C CA . ASP A 1 99 ? -2.174 5.592 3.138 1.00 94.81 99 ASP A CA 1
ATOM 709 C C . ASP A 1 99 ? -1.794 6.690 2.143 1.00 94.81 99 ASP A C 1
ATOM 711 O O . ASP A 1 99 ? -1.461 7.810 2.526 1.00 94.81 99 ASP A O 1
ATOM 715 N N . THR A 1 100 ? -1.812 6.349 0.855 1.00 95.38 100 THR A N 1
ATOM 716 C CA . THR A 1 100 ? -1.352 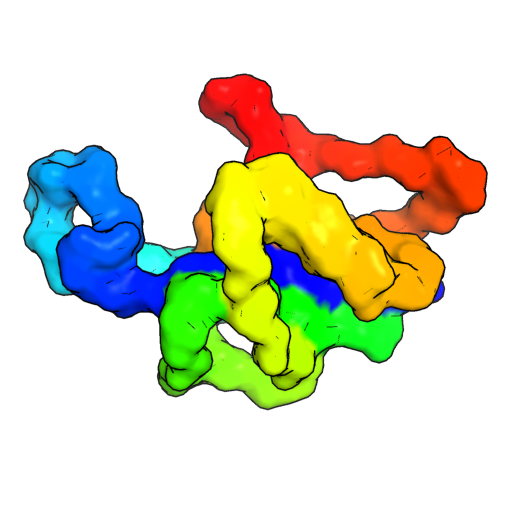7.218 -0.232 1.00 95.38 100 THR A CA 1
ATOM 717 C C . THR A 1 100 ? -2.463 7.532 -1.243 1.00 95.38 100 THR A C 1
ATOM 719 O O . THR A 1 100 ? -2.245 7.415 -2.449 1.00 95.38 100 THR A O 1
ATOM 722 N N . PRO A 1 101 ? -3.679 7.929 -0.815 1.00 96.44 101 PRO A N 1
ATOM 723 C CA . PRO A 1 101 ? -4.804 8.117 -1.733 1.00 96.44 101 PRO A CA 1
ATOM 724 C C . PRO A 1 101 ? -4.582 9.287 -2.706 1.00 96.44 101 PRO A C 1
ATOM 726 O O . PRO A 1 101 ? -5.249 9.380 -3.730 1.00 96.44 101 PRO A O 1
ATOM 729 N N . GLN A 1 102 ? -3.628 10.176 -2.409 1.00 94.94 102 GLN A N 1
ATOM 730 C CA . GLN A 1 102 ? -3.247 11.310 -3.250 1.00 94.94 102 GLN A CA 1
ATOM 731 C C . GLN A 1 102 ? -2.419 10.935 -4.488 1.00 94.94 102 GLN A C 1
ATOM 733 O O . GLN A 1 102 ? -2.200 11.792 -5.345 1.00 94.94 102 GLN A O 1
ATOM 738 N N . VAL A 1 103 ? -1.883 9.712 -4.572 1.00 95.88 103 VAL A N 1
ATOM 739 C CA . VAL A 1 103 ? -1.010 9.327 -5.691 1.00 95.88 103 VAL A CA 1
ATOM 740 C C . VAL A 1 103 ? -1.803 9.228 -6.988 1.00 95.88 103 VAL A C 1
ATOM 742 O O . VAL A 1 103 ? -2.985 8.887 -7.005 1.00 95.88 103 VAL A O 1
ATOM 745 N N . THR A 1 104 ? -1.134 9.513 -8.101 1.00 97.12 104 THR A N 1
ATOM 746 C CA . THR A 1 104 ? -1.713 9.444 -9.448 1.00 97.12 104 THR A CA 1
ATOM 747 C C . THR A 1 104 ? -0.910 8.472 -10.306 1.00 97.12 104 THR A C 1
ATOM 749 O O . THR A 1 104 ? 0.261 8.232 -10.004 1.00 97.12 104 THR A O 1
ATOM 752 N N . PRO A 1 105 ? -1.463 7.943 -11.414 1.00 96.81 105 PRO A N 1
ATOM 753 C CA . PRO A 1 105 ? -0.705 7.042 -12.278 1.00 96.81 105 PRO A CA 1
ATOM 754 C C . PRO A 1 105 ? 0.590 7.661 -12.814 1.00 96.81 105 PRO A C 1
ATOM 756 O O . PRO A 1 105 ? 1.598 6.971 -12.921 1.00 96.81 105 PRO A O 1
ATOM 759 N N . ALA A 1 106 ? 0.592 8.972 -13.074 1.00 95.19 106 ALA A N 1
ATOM 760 C CA . ALA A 1 106 ? 1.778 9.701 -13.518 1.00 95.19 106 ALA A CA 1
ATOM 761 C C . ALA A 1 106 ? 2.898 9.718 -12.463 1.00 95.19 106 ALA A C 1
ATOM 763 O O . ALA A 1 106 ? 4.068 9.664 -12.822 1.00 95.19 106 ALA A O 1
ATOM 764 N N . LEU A 1 107 ? 2.552 9.754 -11.171 1.00 95.31 107 LEU A N 1
ATOM 765 C CA . LEU A 1 107 ? 3.531 9.653 -10.083 1.00 95.31 107 LEU A CA 1
ATOM 766 C C . LEU A 1 107 ? 4.100 8.236 -9.932 1.00 95.31 107 LEU A C 1
ATOM 768 O O . LEU A 1 107 ? 5.198 8.074 -9.411 1.00 95.31 107 LEU A O 1
ATOM 772 N N . LEU A 1 108 ? 3.354 7.218 -10.370 1.00 95.19 108 LEU A N 1
ATOM 773 C CA . LEU A 1 108 ? 3.741 5.812 -10.245 1.00 95.19 108 LEU A CA 1
ATOM 774 C C . LEU A 1 108 ? 4.458 5.259 -11.490 1.00 95.19 108 LEU A C 1
ATOM 776 O O . LEU A 1 108 ? 5.074 4.196 -11.406 1.00 95.19 108 LEU A O 1
ATOM 780 N N . ASP A 1 109 ? 4.409 5.951 -12.635 1.00 91.94 109 ASP A N 1
ATOM 781 C CA . ASP A 1 109 ? 5.133 5.574 -13.861 1.00 91.94 109 ASP A CA 1
ATOM 782 C C . ASP A 1 109 ? 6.621 5.950 -13.774 1.00 91.94 109 ASP A C 1
ATOM 784 O O . ASP A 1 109 ? 7.145 6.776 -14.522 1.00 91.94 109 ASP A O 1
ATOM 788 N N . VAL A 1 110 ? 7.316 5.334 -12.818 1.00 88.50 110 VAL A N 1
ATOM 789 C CA . VAL A 1 110 ? 8.747 5.539 -12.601 1.00 88.50 110 VAL A CA 1
ATOM 790 C C . VAL A 1 110 ? 9.550 4.621 -13.522 1.00 88.50 110 VAL A C 1
ATOM 792 O O . VAL A 1 110 ? 9.365 3.397 -13.547 1.00 88.50 110 VAL A O 1
ATOM 795 N N . ARG A 1 111 ? 10.492 5.218 -14.259 1.00 85.44 111 ARG A N 1
ATOM 796 C CA . ARG A 1 111 ? 11.473 4.526 -15.103 1.00 85.44 111 ARG A CA 1
ATOM 797 C C . ARG A 1 111 ? 12.844 4.635 -14.449 1.00 85.44 111 ARG A C 1
ATOM 799 O O . ARG A 1 111 ? 13.450 5.694 -14.498 1.00 85.44 111 ARG A O 1
ATOM 806 N N . LEU A 1 112 ? 13.288 3.544 -13.829 1.00 84.88 112 LEU A N 1
ATOM 807 C CA . LEU A 1 112 ? 14.595 3.450 -13.178 1.00 84.88 112 LEU A CA 1
ATOM 808 C C . LEU A 1 112 ? 15.593 2.753 -14.103 1.00 84.88 112 LEU A C 1
ATOM 810 O O . LEU A 1 112 ? 15.279 1.691 -14.655 1.00 84.88 112 LEU A O 1
ATOM 814 N N . ALA A 1 113 ? 16.780 3.333 -14.252 1.00 85.38 113 ALA A N 1
ATOM 815 C CA . ALA A 1 113 ? 17.945 2.635 -14.776 1.00 85.38 113 ALA A CA 1
ATOM 816 C C . ALA A 1 113 ? 18.544 1.696 -13.713 1.00 85.38 113 ALA A C 1
ATOM 818 O O . ALA A 1 113 ? 18.170 1.706 -12.537 1.00 85.38 113 ALA A O 1
ATOM 819 N N . GLU A 1 114 ? 19.476 0.844 -14.133 1.00 84.19 114 GLU A N 1
ATOM 820 C CA . GLU A 1 114 ? 20.179 -0.047 -13.213 1.00 84.19 114 GLU A CA 1
ATOM 821 C C . GLU A 1 114 ? 20.982 0.761 -12.182 1.00 84.19 114 GLU A C 1
ATOM 823 O O . GLU A 1 114 ? 21.726 1.674 -12.535 1.00 84.19 114 GLU A O 1
ATOM 828 N N . GLY A 1 115 ? 20.815 0.431 -10.899 1.00 85.94 115 GLY A N 1
ATOM 829 C CA . GLY A 1 115 ? 21.467 1.138 -9.793 1.00 85.94 115 GLY A CA 1
ATOM 830 C C . GLY A 1 115 ? 20.789 2.443 -9.363 1.00 85.94 115 GLY A C 1
ATOM 831 O O . GLY A 1 115 ? 21.279 3.086 -8.436 1.00 85.94 115 GLY A O 1
ATOM 832 N N . GLU A 1 116 ? 19.669 2.832 -9.978 1.00 92.69 116 GLU A N 1
ATOM 833 C CA . GLU A 1 116 ? 18.906 4.010 -9.562 1.00 92.69 116 GLU A CA 1
ATOM 834 C C . GLU A 1 116 ? 17.872 3.690 -8.480 1.00 92.69 116 GLU A C 1
ATOM 836 O O . GLU A 1 116 ? 17.265 2.617 -8.446 1.00 92.69 116 GLU A O 1
ATOM 841 N N . ALA A 1 117 ? 17.634 4.674 -7.617 1.00 92.56 117 ALA A N 1
ATOM 842 C CA . ALA A 1 117 ? 16.583 4.646 -6.615 1.00 92.56 117 ALA A CA 1
ATOM 843 C C . ALA A 1 117 ? 15.888 6.007 -6.554 1.00 92.56 117 ALA A C 1
ATOM 845 O O . ALA A 1 117 ? 16.512 7.054 -6.733 1.00 92.56 117 ALA A O 1
ATOM 846 N N . VAL A 1 118 ? 14.591 5.982 -6.261 1.00 93.75 118 VAL A N 1
ATOM 847 C CA . VAL A 1 118 ? 13.781 7.172 -5.991 1.00 93.75 118 VAL A CA 1
ATOM 848 C C . VAL A 1 118 ? 12.980 6.948 -4.718 1.00 93.75 118 VAL A C 1
ATOM 850 O O . VAL A 1 118 ? 12.728 5.808 -4.331 1.00 93.75 118 VA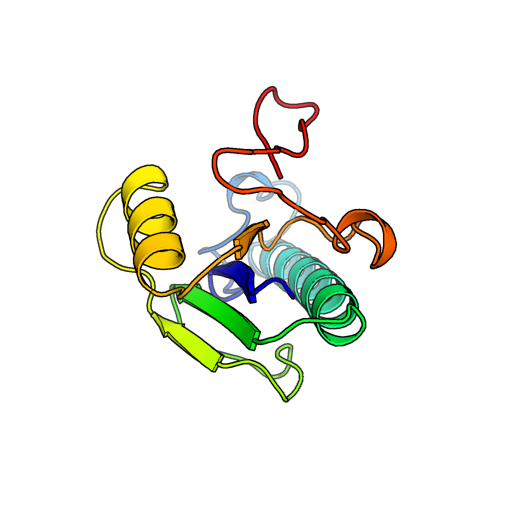L A O 1
ATOM 853 N N . PHE A 1 119 ? 12.549 8.033 -4.084 1.00 93.12 119 PHE A N 1
ATOM 854 C CA . PHE A 1 119 ? 11.587 7.980 -2.990 1.00 93.12 119 PHE A CA 1
ATOM 855 C C . PHE A 1 119 ? 10.641 9.180 -3.078 1.00 93.12 119 PHE A C 1
ATOM 857 O O . PHE A 1 119 ? 11.041 10.260 -3.518 1.00 93.12 119 PHE A O 1
ATOM 864 N N . GLY A 1 120 ? 9.386 8.989 -2.671 1.00 92.88 120 GLY A N 1
ATOM 865 C CA . GLY A 1 120 ? 8.418 10.069 -2.526 1.00 92.88 120 GLY A CA 1
ATOM 866 C C . GLY A 1 120 ? 8.542 10.688 -1.134 1.00 92.88 120 GLY A C 1
ATOM 867 O O . GLY A 1 120 ? 8.210 10.011 -0.166 1.00 92.88 120 GLY A O 1
ATOM 868 N N . PRO A 1 121 ? 9.020 11.936 -0.973 1.00 92.69 121 PRO A N 1
ATOM 869 C CA . PRO A 1 121 ? 9.130 12.544 0.350 1.00 92.69 121 PRO A CA 1
ATOM 870 C C . PRO A 1 121 ? 7.742 12.794 0.951 1.00 92.69 121 PRO A C 1
ATOM 872 O O . PRO A 1 121 ? 6.838 13.286 0.268 1.00 92.69 121 PRO A O 1
ATOM 875 N N . ALA A 1 122 ? 7.587 12.494 2.241 1.00 91.06 122 ALA A N 1
ATOM 876 C CA . ALA A 1 122 ? 6.396 12.816 3.017 1.00 91.06 122 ALA A CA 1
ATOM 877 C C . ALA A 1 122 ? 6.639 14.033 3.927 1.00 91.06 122 ALA A C 1
ATOM 879 O O . ALA A 1 122 ? 7.757 14.305 4.365 1.00 91.06 122 ALA A O 1
ATOM 880 N N . LEU A 1 123 ? 5.573 14.783 4.224 1.00 88.31 123 LEU A N 1
ATOM 881 C CA . LEU A 1 123 ? 5.652 16.004 5.040 1.00 88.31 123 LEU A CA 1
ATOM 882 C C . LEU A 1 123 ? 6.023 15.738 6.507 1.00 88.31 123 LEU A C 1
ATOM 884 O O . LEU A 1 123 ? 6.468 16.648 7.199 1.00 88.31 123 LEU A O 1
ATOM 888 N N . ASP A 1 124 ? 5.840 14.509 6.982 1.00 87.00 124 ASP A N 1
ATOM 889 C CA . ASP A 1 124 ? 6.191 14.074 8.336 1.00 87.00 124 ASP A CA 1
ATOM 890 C C . ASP A 1 124 ? 7.667 13.655 8.477 1.00 87.00 124 ASP A C 1
ATOM 892 O O . ASP A 1 124 ? 8.082 13.195 9.541 1.00 87.00 124 ASP A O 1
ATOM 896 N N . GLY A 1 125 ? 8.463 13.831 7.417 1.00 89.06 125 GLY A N 1
ATOM 897 C CA . GLY A 1 125 ? 9.869 13.436 7.357 1.00 89.06 125 GLY A CA 1
ATOM 898 C C . GLY A 1 125 ? 10.089 11.979 6.943 1.00 89.06 125 GLY A C 1
ATOM 899 O O . GLY A 1 125 ? 11.239 11.549 6.864 1.00 89.06 125 GLY A O 1
ATOM 900 N N . GLY A 1 126 ? 9.017 11.226 6.681 1.00 89.62 126 GLY A N 1
ATOM 901 C CA . GLY A 1 126 ? 9.075 9.887 6.111 1.00 89.62 126 GLY A CA 1
ATOM 902 C C . GLY A 1 126 ? 9.073 9.880 4.581 1.00 89.62 126 GLY A C 1
ATOM 903 O O . GLY A 1 126 ? 9.439 10.848 3.908 1.00 89.62 126 GLY A O 1
ATOM 904 N N . PHE A 1 127 ? 8.616 8.760 4.033 1.00 90.69 127 PHE A N 1
ATOM 905 C CA . PHE A 1 127 ? 8.392 8.562 2.607 1.00 90.69 127 PHE A CA 1
ATOM 906 C C . PHE A 1 127 ? 7.034 7.898 2.378 1.00 90.69 127 PHE A C 1
ATOM 908 O O . PHE A 1 127 ? 6.479 7.278 3.291 1.00 90.69 127 PHE A O 1
ATOM 915 N N . TRP A 1 128 ? 6.515 8.037 1.163 1.00 89.38 128 TRP A N 1
ATOM 916 C CA . TRP A 1 128 ? 5.299 7.373 0.706 1.00 89.38 128 TRP A CA 1
ATOM 917 C C . TRP A 1 128 ? 5.558 6.453 -0.480 1.00 89.38 128 TRP A C 1
ATOM 919 O O . TRP A 1 128 ? 6.529 6.706 -1.232 1.00 89.38 128 TRP A O 1
#

Secondary structure (DSSP, 8-state):
-PEEEEEEE---TTTS-GGGTTTS-HHHHHHHHHHHHHHHHHHHHHS--SEEEEEEES---TT--SS-EEEEPPSS-HHHHHHHHHHT-SS-EEEEETT-TT--HHHH---PPTT-----B-TTSSB-

Radius of gyration: 14.52 Å; Cα contacts (8 Å, |Δi|>4): 196; chains: 1; bounding box: 36×28×36 Å

Mean predicted aligned error: 2.84 Å

Sequence (128 aa):
MTTLLVIAKEPRAGRVKTRLTPPFTPEQAAALAEASLTDTLRTVAATPATRRVLVLDGTPGPWLPPGFDVVPQCAGGLDERLAAAFAGCAGPALLIGMDTPQVTPALLDVRLAEGEAVFGPALDGGFW

Solvent-accessible s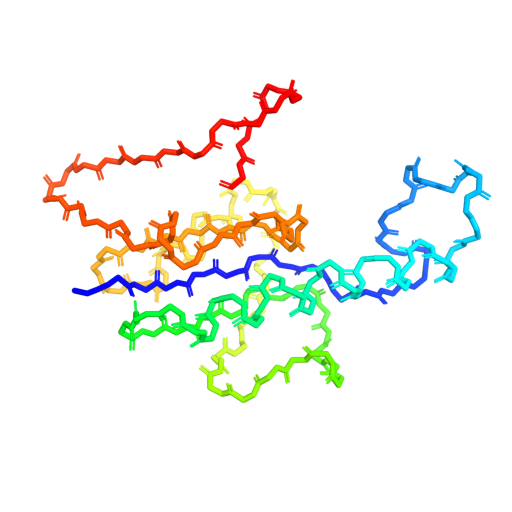urface area (backbone atoms only — not comparable to full-atom values): 7464 Å² total; per-residue (Å²): 121,31,32,41,36,36,44,38,64,41,57,35,60,73,74,32,57,57,86,45,51,69,91,36,52,43,61,54,28,8,51,52,46,39,51,26,30,30,45,31,50,52,32,57,69,72,29,87,53,75,41,40,35,36,36,29,46,73,65,91,56,93,65,61,70,88,85,55,48,78,42,74,53,60,79,78,56,70,68,54,30,51,52,54,58,54,71,74,51,90,70,59,67,48,68,33,51,35,82,38,49,85,61,47,42,80,77,67,66,66,85,73,62,92,93,59,85,86,81,43,82,36,96,88,76,53,69,71

Foldseek 3Di:
DAEEEEEEEQLFQPPAPVVPPVPDHSNRRSVVLLVLLLLVQVQVVVADHPAYEYAYHDDDDPSHDPRYHYHYQDDDDPVNSVVVRVVPDDDHYDYDYSRCSVDHSVNVPDDDDPPDDDFAADPVRDTD

pLDDT: mean 95.65, std 3.83, range [75.75, 98.81]